Protein AF-A0AA94XUK2-F1 (afdb_monomer)

Structure (mmCIF, N/CA/C/O backbone):
data_AF-A0AA94XUK2-F1
#
_entry.id   AF-A0AA94XUK2-F1
#
loop_
_atom_site.group_PDB
_atom_site.id
_atom_site.type_symbol
_atom_site.label_atom_id
_atom_site.label_alt_id
_atom_site.label_comp_id
_atom_site.label_asym_id
_atom_site.label_entity_id
_atom_site.label_seq_id
_atom_site.pdbx_PDB_ins_code
_atom_site.Cartn_x
_atom_site.Cartn_y
_atom_site.Cartn_z
_atom_site.occupancy
_atom_site.B_iso_or_equiv
_atom_site.auth_seq_id
_atom_site.auth_comp_id
_atom_site.auth_asym_id
_atom_site.auth_atom_id
_atom_site.pdbx_PDB_model_num
ATOM 1 N N . MET A 1 1 ? 60.450 19.533 -9.354 1.00 39.03 1 MET A N 1
ATOM 2 C CA . MET A 1 1 ? 59.132 20.103 -9.004 1.00 39.03 1 MET A CA 1
ATOM 3 C C . MET A 1 1 ? 58.068 19.365 -9.804 1.00 39.03 1 MET A C 1
ATOM 5 O O . MET A 1 1 ? 57.753 19.772 -10.911 1.00 39.03 1 MET A O 1
ATOM 9 N N . SER A 1 2 ? 57.630 18.205 -9.300 1.00 39.41 2 SER A N 1
ATOM 10 C CA . SER A 1 2 ? 56.700 17.312 -10.003 1.00 39.41 2 SER A CA 1
ATOM 11 C C . SER A 1 2 ? 55.273 17.695 -9.631 1.00 39.41 2 SER A C 1
ATOM 13 O O . SER A 1 2 ? 54.905 17.632 -8.456 1.00 39.41 2 SER A O 1
ATOM 15 N N . ASN A 1 3 ? 54.516 18.169 -10.615 1.00 40.00 3 ASN A N 1
ATOM 16 C CA . ASN A 1 3 ? 53.154 18.635 -10.425 1.00 40.00 3 ASN A CA 1
ATOM 17 C C . ASN A 1 3 ? 52.255 17.404 -10.255 1.00 40.00 3 ASN A C 1
ATOM 19 O O . ASN A 1 3 ? 51.997 16.676 -11.214 1.00 40.00 3 ASN A O 1
ATOM 23 N N . LYS A 1 4 ? 51.846 17.126 -9.012 1.00 44.50 4 LYS A N 1
ATOM 24 C CA . LYS A 1 4 ? 50.813 16.133 -8.707 1.00 44.50 4 LYS A CA 1
ATOM 25 C C . LYS A 1 4 ? 49.513 16.651 -9.313 1.00 44.50 4 LYS A C 1
ATOM 27 O O . LYS A 1 4 ? 48.812 17.446 -8.701 1.00 44.50 4 LYS A O 1
ATOM 32 N N . ALA A 1 5 ? 49.223 16.217 -10.535 1.00 48.22 5 ALA A N 1
ATOM 33 C CA . ALA A 1 5 ? 47.895 16.317 -11.104 1.00 48.22 5 ALA A CA 1
ATOM 34 C C . ALA A 1 5 ? 46.961 15.494 -10.210 1.00 48.22 5 ALA A C 1
ATOM 36 O O . ALA A 1 5 ? 46.923 14.264 -10.278 1.00 48.22 5 ALA A O 1
ATOM 37 N N . GLN A 1 6 ? 46.268 16.188 -9.311 1.00 50.78 6 GLN A N 1
ATOM 38 C CA . GLN A 1 6 ? 45.108 15.677 -8.606 1.00 50.78 6 GLN A CA 1
ATOM 39 C C . GLN A 1 6 ? 44.098 15.249 -9.681 1.00 50.78 6 GLN A C 1
ATOM 41 O O . GLN A 1 6 ? 43.422 16.077 -10.285 1.00 50.78 6 GLN A O 1
ATOM 46 N N . LYS A 1 7 ? 44.035 13.947 -9.971 1.00 51.84 7 LYS A N 1
ATOM 47 C CA . LYS A 1 7 ? 42.964 13.354 -10.768 1.00 51.84 7 LYS A CA 1
ATOM 48 C C . LYS A 1 7 ? 41.719 13.361 -9.885 1.00 51.84 7 LYS A C 1
ATOM 50 O O . LYS A 1 7 ? 41.503 12.436 -9.108 1.00 51.84 7 LYS A O 1
ATOM 55 N N . GLN A 1 8 ? 40.975 14.461 -9.930 1.00 49.59 8 GLN A N 1
ATOM 56 C CA . GLN A 1 8 ? 39.629 14.542 -9.380 1.00 49.59 8 GLN A CA 1
ATOM 57 C C . GLN A 1 8 ? 38.791 13.489 -10.109 1.00 49.59 8 GLN A C 1
ATOM 59 O O . GLN A 1 8 ? 38.629 13.548 -11.326 1.00 49.59 8 GLN A O 1
ATOM 64 N N . LEU A 1 9 ? 38.367 12.465 -9.374 1.00 49.12 9 LEU A N 1
ATOM 65 C CA . LEU A 1 9 ? 37.433 11.468 -9.865 1.00 49.12 9 LEU A CA 1
ATOM 66 C C . LEU A 1 9 ? 36.060 12.141 -9.839 1.00 49.12 9 LEU A C 1
ATOM 68 O O . LEU A 1 9 ? 35.452 12.272 -8.777 1.00 49.12 9 LEU A O 1
ATOM 72 N N . ASP A 1 10 ? 35.633 12.655 -10.988 1.00 52.41 10 ASP A N 1
ATOM 73 C CA . ASP A 1 10 ? 34.252 13.070 -11.192 1.00 52.41 10 ASP A CA 1
ATOM 74 C C . ASP A 1 10 ? 33.367 11.846 -10.928 1.00 52.41 10 ASP A C 1
ATOM 76 O O . ASP A 1 10 ? 33.414 10.854 -11.651 1.00 52.41 10 ASP A O 1
ATOM 80 N N . THR A 1 11 ? 32.686 11.868 -9.786 1.00 56.00 11 THR A N 1
ATOM 81 C CA . THR A 1 11 ? 31.786 10.803 -9.328 1.00 56.00 11 THR A CA 1
ATOM 82 C C . THR A 1 11 ? 30.350 11.316 -9.431 1.00 56.00 11 THR A C 1
ATOM 84 O O . THR A 1 11 ? 29.523 11.073 -8.558 1.00 56.00 11 THR A O 1
ATOM 87 N N . SER A 1 12 ? 30.053 12.093 -10.474 1.00 63.47 12 SER A N 1
ATOM 88 C CA . SER A 1 12 ? 28.679 12.305 -10.906 1.00 63.47 12 SER A CA 1
ATOM 89 C C . SER A 1 12 ? 28.265 11.079 -11.717 1.00 63.47 12 SER A C 1
ATOM 91 O O . SER A 1 12 ? 28.576 10.929 -12.893 1.00 63.47 12 SER A O 1
ATOM 93 N N . ILE A 1 13 ? 27.645 10.118 -11.040 1.00 66.69 13 ILE A N 1
ATOM 94 C CA . ILE A 1 13 ? 26.971 9.023 -11.729 1.00 66.69 13 ILE A CA 1
ATOM 95 C C . ILE A 1 13 ? 25.690 9.617 -12.325 1.00 66.69 13 ILE A C 1
ATOM 97 O O . ILE A 1 13 ? 24.815 10.041 -11.568 1.00 66.69 13 ILE A O 1
ATOM 101 N N . ASP A 1 14 ? 25.592 9.686 -13.654 1.00 79.50 14 ASP A N 1
ATOM 102 C CA . ASP A 1 14 ? 24.346 10.072 -14.318 1.00 79.50 14 ASP A CA 1
ATOM 103 C C . ASP A 1 14 ? 23.319 8.946 -14.135 1.00 79.50 14 ASP A C 1
ATOM 105 O O . ASP A 1 14 ? 23.549 7.790 -14.495 1.00 79.50 14 ASP A O 1
ATOM 109 N N . PHE A 1 15 ? 22.178 9.281 -13.540 1.00 74.31 15 PHE A N 1
ATOM 110 C CA . PHE A 1 15 ? 21.099 8.332 -13.297 1.00 74.31 15 PHE A CA 1
ATOM 111 C C . PHE A 1 15 ? 20.539 7.764 -14.612 1.00 74.31 15 PHE A C 1
ATOM 113 O O . PHE A 1 15 ? 20.174 6.592 -14.664 1.00 74.31 15 PHE A O 1
ATOM 120 N N . ASN A 1 16 ? 20.539 8.551 -15.696 1.00 78.38 16 ASN A N 1
ATOM 121 C CA . ASN A 1 16 ? 20.083 8.092 -17.011 1.00 78.38 16 ASN A CA 1
ATOM 122 C C . ASN A 1 16 ? 21.018 7.034 -17.615 1.00 78.38 16 ASN A C 1
ATOM 124 O O . ASN A 1 16 ? 20.559 6.089 -18.261 1.00 78.38 16 ASN A O 1
ATOM 128 N N . ASP A 1 17 ? 22.323 7.153 -17.366 1.00 81.94 17 ASP A N 1
ATOM 129 C CA . ASP A 1 17 ? 23.304 6.160 -17.807 1.00 81.94 17 ASP A CA 1
ATOM 130 C C . ASP A 1 17 ? 23.131 4.837 -17.044 1.00 81.94 17 ASP A C 1
ATOM 132 O O . ASP A 1 17 ? 23.312 3.764 -17.617 1.00 81.94 17 ASP A O 1
ATOM 136 N N . LEU A 1 18 ? 22.711 4.889 -15.773 1.00 77.69 18 LEU A N 1
ATOM 137 C CA . LEU A 1 18 ? 22.371 3.697 -14.985 1.00 77.69 18 LEU A CA 1
ATOM 138 C C . LEU A 1 18 ? 21.115 3.002 -15.503 1.00 77.69 18 LEU A C 1
ATOM 140 O O . LEU A 1 18 ? 21.119 1.785 -15.665 1.00 77.69 18 LEU A O 1
ATOM 144 N N . LEU A 1 19 ? 20.066 3.766 -15.810 1.00 81.50 19 LEU A N 1
ATOM 145 C CA . LEU A 1 19 ? 18.820 3.229 -16.368 1.00 81.50 19 LEU A CA 1
ATOM 146 C C . LEU A 1 19 ? 18.986 2.652 -17.784 1.00 81.50 19 LEU A C 1
ATOM 148 O O . LEU A 1 19 ? 18.098 1.960 -18.272 1.00 81.50 19 LEU A O 1
ATOM 152 N N . SER A 1 20 ? 20.120 2.901 -18.445 1.00 86.38 20 SER A N 1
ATOM 153 C CA . SER A 1 20 ? 20.443 2.273 -19.730 1.00 86.38 20 SER A CA 1
ATOM 154 C C . SER A 1 20 ? 20.833 0.791 -19.595 1.00 86.38 20 SER A C 1
ATOM 156 O O . SER A 1 20 ? 20.824 0.072 -20.594 1.00 86.38 20 SER A O 1
ATOM 158 N N . ASP A 1 21 ? 21.170 0.312 -18.389 1.00 87.81 21 ASP A N 1
ATOM 159 C CA . ASP A 1 21 ? 21.326 -1.120 -18.103 1.00 87.81 21 ASP A CA 1
ATOM 160 C C . ASP A 1 21 ? 19.942 -1.745 -17.851 1.00 87.81 21 ASP A C 1
ATOM 162 O O . ASP A 1 21 ? 19.294 -1.386 -16.862 1.00 87.81 21 ASP A O 1
ATOM 166 N N . PRO A 1 22 ? 19.491 -2.714 -18.675 1.00 86.19 22 PRO A N 1
ATOM 167 C CA . PRO A 1 22 ? 18.175 -3.333 -18.520 1.00 86.19 22 PRO A CA 1
ATOM 168 C C . PRO A 1 22 ? 17.928 -3.913 -17.127 1.00 86.19 22 PRO A C 1
ATOM 170 O O . PRO A 1 22 ? 16.823 -3.824 -16.618 1.00 86.19 22 PRO A O 1
ATOM 173 N N . ARG A 1 23 ? 18.964 -4.438 -16.462 1.00 86.25 23 ARG A N 1
ATOM 174 C CA . ARG A 1 23 ? 18.825 -5.027 -15.119 1.00 86.25 23 ARG A CA 1
ATOM 175 C C . ARG A 1 23 ? 18.535 -3.970 -14.062 1.00 86.25 23 ARG A C 1
ATOM 177 O O . ARG A 1 23 ? 17.874 -4.253 -13.069 1.00 86.25 23 ARG A O 1
ATOM 184 N N . ILE A 1 24 ? 19.089 -2.772 -14.247 1.00 87.50 24 ILE A N 1
ATOM 185 C CA . ILE A 1 24 ? 18.841 -1.636 -13.359 1.00 87.50 24 ILE A CA 1
ATOM 186 C C . ILE A 1 24 ? 17.451 -1.076 -13.650 1.00 87.50 24 ILE A C 1
ATOM 188 O O . ILE A 1 24 ? 16.713 -0.817 -12.708 1.00 87.50 24 ILE A O 1
ATOM 192 N N . ALA A 1 25 ? 17.079 -0.948 -14.925 1.00 84.25 25 ALA A N 1
ATOM 193 C CA . ALA A 1 25 ? 15.746 -0.507 -15.322 1.00 84.25 25 ALA A CA 1
ATOM 194 C C . ALA A 1 25 ? 14.641 -1.428 -14.774 1.00 84.25 25 ALA A C 1
ATOM 196 O O . ALA A 1 25 ? 13.724 -0.935 -14.128 1.00 84.25 25 ALA A O 1
ATOM 197 N N . GLU A 1 26 ? 14.773 -2.747 -14.944 1.00 86.38 26 GLU A N 1
ATOM 198 C CA . GLU A 1 26 ? 13.835 -3.749 -14.412 1.00 86.38 26 GLU A CA 1
ATOM 199 C C . GLU A 1 26 ? 13.728 -3.667 -12.881 1.00 86.38 26 GLU A C 1
ATOM 201 O O . GLU A 1 26 ? 12.633 -3.632 -12.330 1.00 86.38 26 GLU A O 1
ATOM 206 N N . ALA A 1 27 ? 14.857 -3.556 -12.173 1.00 88.50 27 ALA A N 1
ATOM 207 C CA . ALA A 1 27 ? 14.847 -3.436 -10.715 1.00 88.50 27 ALA A CA 1
ATOM 208 C C . ALA A 1 27 ? 14.199 -2.129 -10.222 1.00 88.50 27 ALA A C 1
ATOM 210 O O . ALA A 1 27 ? 13.589 -2.110 -9.150 1.00 88.50 27 ALA A O 1
ATOM 211 N N . VAL A 1 28 ? 14.350 -1.035 -10.976 1.00 88.31 28 VAL A N 1
ATOM 212 C CA . VAL A 1 28 ? 13.687 0.244 -10.690 1.00 88.31 28 VAL A CA 1
ATOM 213 C C . VAL A 1 28 ? 12.189 0.131 -10.947 1.00 88.31 28 VAL A C 1
ATOM 215 O O . VAL A 1 28 ? 11.417 0.521 -10.079 1.00 88.31 28 VAL A O 1
ATOM 218 N N . GLU A 1 29 ? 11.772 -0.465 -12.064 1.00 87.94 29 GLU A N 1
ATOM 219 C CA . GLU A 1 29 ? 10.358 -0.709 -12.372 1.00 87.94 29 GLU A CA 1
ATOM 220 C C . GLU A 1 29 ? 9.685 -1.579 -11.296 1.00 87.94 29 GLU A C 1
ATOM 222 O O . GLU A 1 29 ? 8.633 -1.215 -10.768 1.00 87.94 29 GLU A O 1
ATOM 227 N N . ASP A 1 30 ? 10.334 -2.671 -10.879 1.00 89.25 30 ASP A N 1
ATOM 228 C CA . ASP A 1 30 ? 9.874 -3.516 -9.773 1.00 89.25 30 ASP A CA 1
ATOM 229 C C . ASP A 1 30 ? 9.758 -2.731 -8.458 1.00 89.25 30 ASP A C 1
ATOM 231 O O . ASP A 1 30 ? 8.881 -3.000 -7.627 1.00 89.25 30 ASP A O 1
ATOM 235 N N . ALA A 1 31 ? 10.669 -1.781 -8.222 1.00 89.50 31 ALA A N 1
ATOM 236 C CA . ALA A 1 31 ? 10.638 -0.942 -7.035 1.00 89.50 31 ALA A CA 1
ATOM 237 C C . ALA A 1 31 ? 9.493 0.069 -7.059 1.00 89.50 31 ALA A C 1
ATOM 239 O O . ALA A 1 31 ? 8.745 0.146 -6.084 1.00 89.50 31 ALA A O 1
ATOM 240 N N . GLU A 1 32 ? 9.314 0.764 -8.178 1.00 88.81 32 GLU A N 1
ATOM 241 C CA . GLU A 1 32 ? 8.225 1.715 -8.392 1.00 88.81 32 GLU A CA 1
ATOM 242 C C . GLU A 1 32 ? 6.859 1.030 -8.273 1.00 88.81 32 GLU A C 1
ATOM 244 O O . GLU A 1 32 ? 5.989 1.518 -7.554 1.00 88.81 32 GLU A O 1
ATOM 249 N N . LEU A 1 33 ? 6.683 -0.153 -8.875 1.00 88.88 33 LEU A N 1
ATOM 250 C CA . LEU A 1 33 ? 5.434 -0.915 -8.776 1.00 88.88 33 LEU A CA 1
ATOM 251 C C . LEU A 1 33 ? 5.082 -1.263 -7.321 1.00 88.88 33 LEU A C 1
ATOM 253 O O . LEU A 1 33 ? 3.913 -1.228 -6.920 1.00 88.88 33 LEU A O 1
ATOM 257 N N . ARG A 1 34 ? 6.087 -1.617 -6.514 1.00 90.25 34 ARG A N 1
ATOM 258 C CA . ARG A 1 34 ? 5.897 -1.936 -5.094 1.00 90.25 34 ARG A CA 1
ATOM 259 C C . ARG A 1 34 ? 5.534 -0.697 -4.284 1.00 90.25 34 ARG A C 1
ATOM 261 O O . ARG A 1 34 ? 4.633 -0.781 -3.448 1.00 90.25 34 ARG A O 1
ATOM 268 N N . GLU A 1 35 ? 6.213 0.423 -4.523 1.00 89.94 35 GLU A N 1
ATOM 269 C CA . GLU A 1 35 ? 5.920 1.701 -3.867 1.00 89.94 35 GLU A CA 1
ATOM 270 C C . GLU A 1 35 ? 4.497 2.168 -4.198 1.00 89.94 35 GLU A C 1
ATOM 272 O O . GLU A 1 35 ? 3.717 2.427 -3.280 1.00 89.94 35 GLU A O 1
ATOM 277 N N . ASP A 1 36 ? 4.102 2.122 -5.473 1.00 89.88 36 ASP A N 1
ATOM 278 C CA . ASP A 1 36 ? 2.747 2.452 -5.932 1.00 89.88 36 ASP A CA 1
ATOM 279 C C . ASP A 1 36 ? 1.674 1.586 -5.245 1.00 89.8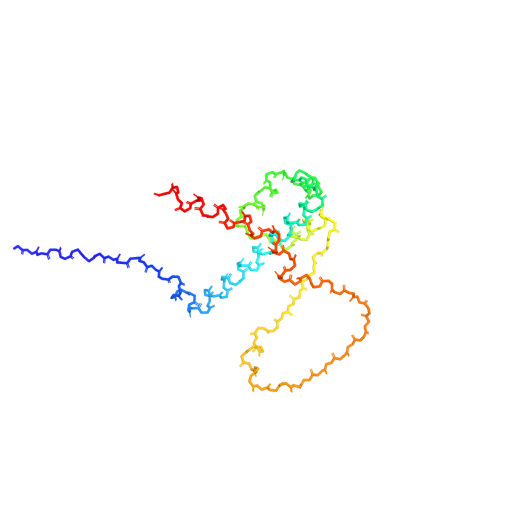8 36 ASP A C 1
ATOM 281 O O . ASP A 1 36 ? 0.596 2.067 -4.862 1.00 89.88 36 ASP A O 1
ATOM 285 N N . LEU A 1 37 ? 1.952 0.293 -5.053 1.00 92.62 37 LEU A N 1
ATOM 286 C CA . LEU A 1 37 ? 1.044 -0.615 -4.355 1.00 92.62 37 LEU A CA 1
ATOM 287 C C . LEU A 1 37 ? 0.912 -0.262 -2.865 1.00 92.62 37 LEU A C 1
ATOM 289 O O . LEU A 1 37 ? -0.205 -0.254 -2.335 1.00 92.62 37 LEU A O 1
ATOM 293 N N . ILE A 1 38 ? 2.019 0.037 -2.182 1.00 93.69 38 ILE A N 1
ATOM 294 C CA . ILE A 1 38 ? 2.007 0.455 -0.772 1.00 93.69 38 ILE A CA 1
ATOM 295 C C . ILE A 1 38 ? 1.246 1.778 -0.623 1.00 93.69 38 ILE A C 1
ATOM 297 O O . ILE A 1 38 ? 0.334 1.869 0.205 1.00 93.69 38 ILE A O 1
ATOM 301 N N . ASP A 1 39 ? 1.527 2.762 -1.474 1.00 93.56 39 ASP A N 1
ATOM 302 C CA . ASP A 1 39 ? 0.842 4.056 -1.480 1.00 93.56 39 ASP A CA 1
ATOM 303 C C . ASP A 1 39 ? -0.663 3.907 -1.703 1.00 93.56 39 ASP A C 1
ATOM 305 O O . ASP A 1 39 ? -1.476 4.539 -1.014 1.00 93.56 39 ASP A O 1
ATOM 309 N N . THR A 1 40 ? -1.059 3.003 -2.600 1.00 94.94 40 THR A N 1
ATOM 310 C CA . THR A 1 40 ? -2.466 2.664 -2.825 1.00 94.94 40 THR A CA 1
ATOM 311 C C . THR A 1 40 ? -3.114 2.111 -1.554 1.00 94.94 40 THR A C 1
ATOM 313 O O . THR A 1 40 ? -4.202 2.550 -1.172 1.00 94.94 40 THR A O 1
ATOM 316 N N . LEU A 1 41 ? -2.457 1.188 -0.844 1.00 96.19 41 LEU A N 1
ATOM 317 C CA . LEU A 1 41 ? -2.971 0.639 0.416 1.00 96.19 41 LEU A CA 1
ATOM 318 C C . LEU A 1 41 ? -3.116 1.724 1.497 1.00 96.19 41 LEU A C 1
ATOM 320 O O . LEU A 1 41 ? -4.156 1.801 2.161 1.00 96.19 41 LEU A O 1
ATOM 324 N N . ILE A 1 42 ? -2.129 2.614 1.626 1.00 96.31 42 ILE A N 1
ATOM 325 C CA . ILE A 1 42 ? -2.169 3.755 2.552 1.00 96.31 42 ILE A CA 1
ATOM 326 C C . ILE A 1 42 ? -3.331 4.693 2.204 1.00 96.31 42 ILE A C 1
ATOM 328 O O . ILE A 1 42 ? -4.046 5.174 3.092 1.00 96.31 42 ILE A O 1
ATOM 332 N N . ALA A 1 43 ? -3.550 4.959 0.916 1.00 94.62 43 ALA A N 1
ATOM 333 C CA . ALA A 1 43 ? -4.659 5.779 0.447 1.00 94.62 43 ALA A CA 1
ATOM 334 C C . ALA A 1 43 ? -6.017 5.140 0.784 1.00 94.62 43 ALA A C 1
ATOM 336 O O . ALA A 1 43 ? -6.909 5.832 1.285 1.00 94.62 43 ALA A O 1
ATOM 337 N N . LEU A 1 44 ? -6.167 3.823 0.601 1.00 96.12 44 LEU A N 1
ATOM 338 C CA . LEU A 1 44 ? -7.376 3.085 0.982 1.00 96.12 44 LEU A CA 1
ATOM 339 C C . LEU A 1 44 ? -7.642 3.163 2.490 1.00 96.12 44 LEU A C 1
ATOM 341 O O . LEU A 1 44 ? -8.775 3.449 2.889 1.00 96.12 44 LEU A O 1
ATOM 345 N N . ARG A 1 45 ? -6.611 3.010 3.336 1.00 97.81 45 ARG A N 1
ATOM 346 C CA . ARG A 1 45 ? -6.732 3.213 4.792 1.00 97.81 45 ARG A CA 1
ATOM 347 C C . ARG A 1 45 ? -7.257 4.612 5.113 1.00 97.81 45 ARG A C 1
ATOM 349 O O . ARG A 1 45 ? -8.213 4.761 5.879 1.00 97.81 45 ARG A O 1
ATOM 356 N N . LYS A 1 46 ? -6.637 5.644 4.530 1.00 95.69 46 LYS A N 1
ATOM 357 C CA . LYS A 1 46 ? -7.027 7.048 4.743 1.00 95.69 46 LYS A CA 1
ATOM 358 C C . LYS A 1 46 ? -8.471 7.298 4.296 1.00 95.69 46 LYS A C 1
ATOM 360 O O . LYS A 1 46 ? -9.225 7.937 5.028 1.00 95.69 46 LYS A O 1
ATOM 365 N N . LYS A 1 47 ? -8.888 6.739 3.155 1.00 93.69 47 LYS A N 1
ATOM 366 C CA . LYS A 1 47 ? -10.263 6.829 2.632 1.00 93.69 47 LYS A CA 1
ATOM 367 C C . LYS A 1 47 ? -11.283 6.149 3.548 1.00 93.69 47 LYS A C 1
ATOM 369 O O . LYS A 1 47 ? -12.368 6.688 3.757 1.00 93.69 47 LYS A O 1
ATOM 374 N N . ALA A 1 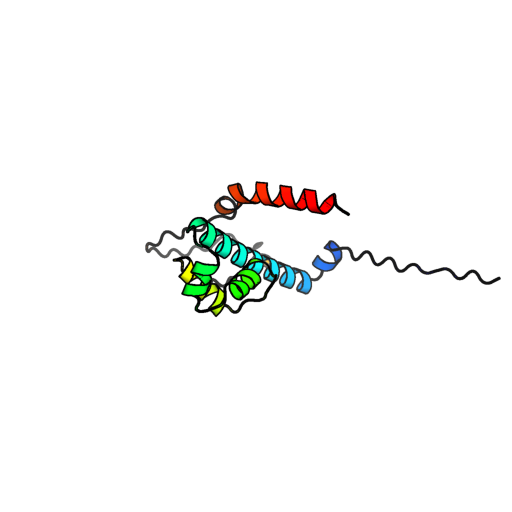48 ? -10.914 5.019 4.147 1.00 93.50 48 ALA A N 1
ATOM 375 C CA . ALA A 1 48 ? -11.706 4.335 5.168 1.00 93.50 48 ALA A CA 1
ATOM 376 C C . ALA A 1 48 ? -11.714 5.063 6.530 1.00 93.50 48 ALA A C 1
ATOM 378 O O . ALA A 1 48 ? -12.417 4.639 7.443 1.00 93.50 48 ALA A O 1
ATOM 379 N N . LYS A 1 49 ? -10.962 6.168 6.673 1.00 97.12 49 LYS A N 1
ATOM 380 C CA . LYS A 1 49 ? -10.794 6.950 7.913 1.00 97.12 49 LY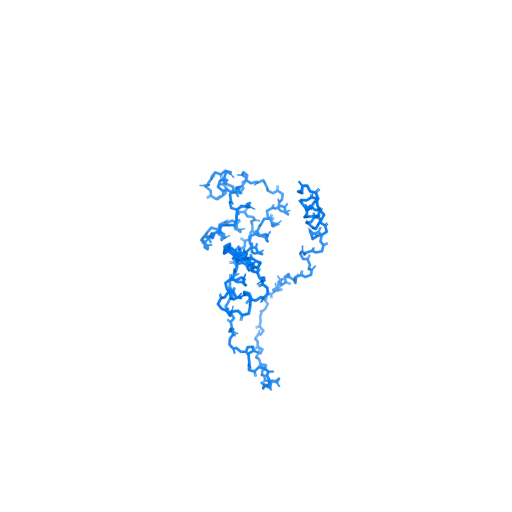S A CA 1
ATOM 381 C C . LYS A 1 49 ? -10.245 6.128 9.085 1.00 97.12 49 LYS A C 1
ATOM 383 O O . LYS A 1 49 ? -10.483 6.470 10.241 1.00 97.12 49 LYS A O 1
ATOM 388 N N . LEU A 1 50 ? -9.483 5.079 8.779 1.00 97.25 50 LEU A N 1
ATOM 389 C CA . LEU A 1 50 ? -8.834 4.223 9.767 1.00 97.25 50 LEU A CA 1
ATOM 390 C C . LEU A 1 50 ? -7.499 4.832 10.197 1.00 97.25 50 LEU A C 1
ATOM 392 O O . LEU A 1 50 ? -6.724 5.335 9.375 1.00 97.25 50 LEU A O 1
ATOM 396 N N . ARG A 1 51 ? -7.205 4.776 11.491 1.00 98.31 51 ARG A N 1
ATOM 397 C CA . ARG A 1 51 ? -5.894 5.105 12.058 1.00 98.31 51 ARG A CA 1
ATOM 398 C C . ARG A 1 51 ? -4.932 3.938 11.834 1.00 98.31 51 ARG A C 1
ATOM 400 O O . ARG A 1 51 ? -5.347 2.802 11.634 1.00 98.31 51 ARG A O 1
ATOM 407 N N . GLN A 1 52 ? -3.631 4.205 11.924 1.00 98.31 52 GLN A N 1
ATOM 408 C CA . GLN A 1 52 ? -2.618 3.140 11.896 1.00 98.31 52 GLN A CA 1
ATOM 409 C C . GLN A 1 52 ? -2.814 2.129 13.039 1.00 98.31 52 GLN A C 1
ATOM 411 O O . GLN A 1 52 ? -2.566 0.946 12.851 1.00 98.31 52 GLN A O 1
ATOM 416 N N . THR A 1 53 ? -3.309 2.576 14.201 1.00 98.38 53 THR A N 1
ATOM 417 C CA . THR A 1 53 ? -3.675 1.701 15.329 1.00 98.38 53 THR A CA 1
ATOM 418 C C . THR A 1 53 ? -4.796 0.730 14.982 1.00 98.38 53 THR A C 1
ATOM 420 O O . THR A 1 53 ? -4.749 -0.413 15.415 1.00 98.38 53 THR A O 1
ATOM 423 N N . ASP A 1 54 ? -5.765 1.162 14.175 1.00 98.44 54 ASP A N 1
ATOM 424 C CA . ASP A 1 54 ? -6.920 0.339 13.805 1.00 98.44 54 ASP A CA 1
ATOM 425 C C . ASP A 1 54 ? -6.481 -0.768 12.833 1.00 98.44 54 ASP A C 1
ATOM 427 O O . ASP A 1 54 ? -6.895 -1.920 12.944 1.00 98.44 54 ASP A O 1
ATOM 431 N N . ILE A 1 55 ? -5.567 -0.435 11.913 1.00 98.50 55 ILE A N 1
ATOM 432 C CA . ILE A 1 55 ? -4.911 -1.427 11.054 1.00 98.50 55 ILE A CA 1
ATOM 433 C C . ILE A 1 55 ? -4.058 -2.389 11.880 1.00 98.50 55 ILE A C 1
ATOM 4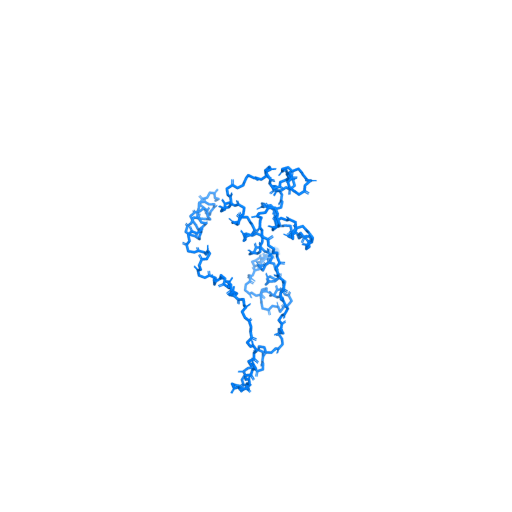35 O O . ILE A 1 55 ? -4.123 -3.593 11.653 1.00 98.50 55 ILE A O 1
ATOM 439 N N . ALA A 1 56 ? -3.287 -1.878 12.842 1.00 98.25 56 ALA A N 1
ATOM 440 C CA . ALA A 1 56 ? -2.432 -2.694 13.699 1.00 98.25 56 ALA A CA 1
ATOM 441 C C . ALA A 1 56 ? -3.244 -3.715 14.509 1.00 98.25 56 ALA A C 1
ATOM 443 O O . ALA A 1 56 ? -2.878 -4.887 14.556 1.00 98.25 56 ALA A O 1
ATOM 444 N N . GLU A 1 57 ? -4.379 -3.292 15.072 1.00 98.19 57 GLU A N 1
ATOM 445 C CA . GLU A 1 57 ? -5.317 -4.175 15.770 1.00 98.19 57 GLU A CA 1
ATOM 446 C C . GLU A 1 57 ? -5.846 -5.271 14.836 1.00 98.19 57 GLU A C 1
ATOM 448 O O . GLU A 1 57 ? -5.811 -6.449 15.182 1.00 98.19 57 GLU A O 1
ATOM 453 N N . HIS A 1 58 ? -6.249 -4.913 13.615 1.00 97.50 58 HIS A N 1
ATOM 454 C CA . HIS A 1 58 ? -6.762 -5.879 12.642 1.00 97.50 58 HIS A CA 1
ATOM 455 C C . HIS A 1 58 ? -5.692 -6.844 12.104 1.00 97.50 58 HIS A C 1
ATOM 457 O O . HIS A 1 58 ? -5.999 -7.964 11.699 1.00 97.50 58 HIS A O 1
ATOM 463 N N . MET A 1 59 ? -4.436 -6.399 12.055 1.00 97.06 59 MET A N 1
ATOM 464 C CA . MET A 1 59 ? -3.291 -7.186 11.596 1.00 97.06 59 MET A CA 1
ATOM 465 C C . MET A 1 59 ? -2.578 -7.942 12.725 1.00 97.06 59 MET A C 1
ATOM 467 O O . MET A 1 59 ? -1.617 -8.658 12.435 1.00 97.06 59 MET A O 1
ATOM 471 N N . GLU A 1 60 ? -3.038 -7.791 13.971 1.00 97.44 60 GLU A N 1
ATOM 472 C CA . GLU A 1 60 ? -2.432 -8.363 15.179 1.00 97.44 60 GLU A CA 1
ATOM 473 C C . GLU A 1 60 ? -0.943 -7.988 15.329 1.00 97.44 60 GLU A C 1
ATOM 475 O O . GLU A 1 60 ? -0.091 -8.814 15.661 1.00 97.44 60 GLU A O 1
ATOM 480 N N . CYS A 1 61 ? -0.609 -6.723 15.061 1.00 96.69 61 CYS A N 1
ATOM 481 C CA . CYS A 1 61 ? 0.744 -6.181 15.194 1.00 96.69 61 CYS A CA 1
ATOM 482 C C . CYS A 1 61 ? 0.757 -4.854 15.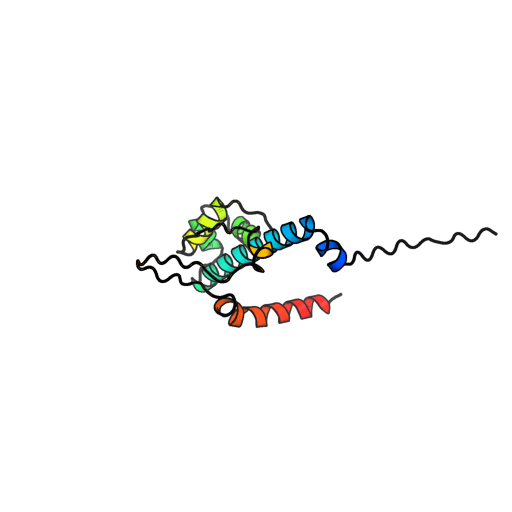971 1.00 96.69 61 CYS A C 1
ATOM 484 O O . CYS A 1 61 ? -0.261 -4.408 16.501 1.00 96.69 61 CYS A O 1
ATOM 486 N N . THR A 1 62 ? 1.927 -4.223 16.099 1.00 97.88 62 THR A N 1
ATOM 487 C CA . THR A 1 62 ? 2.044 -2.924 16.775 1.00 97.88 62 THR A CA 1
ATOM 488 C C . THR A 1 62 ? 1.798 -1.770 15.804 1.00 97.88 62 THR A C 1
ATOM 490 O O . THR A 1 62 ? 2.011 -1.882 14.596 1.00 97.88 62 THR A O 1
ATOM 493 N N . GLN A 1 63 ? 1.412 -0.608 16.340 1.00 97.62 63 GLN A N 1
ATOM 494 C CA . GLN A 1 63 ? 1.316 0.610 15.530 1.00 97.62 63 GLN A CA 1
ATOM 495 C C . GLN A 1 63 ? 2.671 1.008 14.927 1.00 97.62 63 GLN A C 1
ATOM 497 O O . GLN A 1 63 ? 2.679 1.521 13.813 1.00 97.62 63 GLN A O 1
ATOM 502 N N . SER A 1 64 ? 3.795 0.732 15.603 1.00 96.25 64 SER A N 1
ATOM 503 C CA . SER A 1 64 ? 5.125 0.963 15.028 1.00 96.25 64 SER A CA 1
ATOM 504 C C . SER A 1 64 ? 5.351 0.097 13.790 1.00 96.25 64 SER A C 1
ATOM 506 O O . SER A 1 64 ? 5.725 0.636 12.766 1.00 96.25 64 SER A O 1
ATOM 508 N N . THR A 1 65 ? 4.984 -1.192 13.812 1.00 95.31 65 THR A N 1
ATOM 509 C CA . THR A 1 65 ? 5.080 -2.064 12.628 1.00 95.31 65 THR A CA 1
ATOM 510 C C . THR A 1 65 ? 4.261 -1.540 11.446 1.00 95.31 65 THR A C 1
ATOM 512 O O . THR A 1 65 ? 4.706 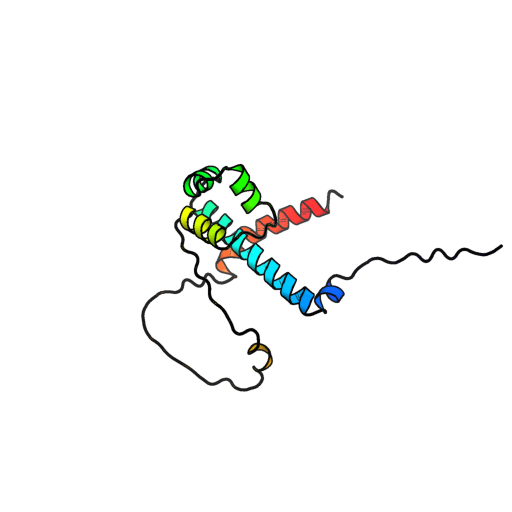-1.627 10.306 1.00 95.31 65 THR A O 1
ATOM 515 N N . VAL A 1 66 ? 3.071 -0.981 11.695 1.00 97.00 66 VAL A N 1
ATOM 516 C CA . VAL A 1 66 ? 2.281 -0.329 10.636 1.00 97.00 66 VAL A CA 1
ATOM 517 C C . VAL A 1 66 ? 2.941 0.972 10.181 1.00 97.00 66 VAL A C 1
ATOM 519 O O . VAL A 1 66 ? 2.962 1.257 8.993 1.00 97.00 66 VAL A O 1
ATOM 522 N N . SER A 1 67 ? 3.496 1.761 11.099 1.00 95.88 67 SER A N 1
ATOM 523 C CA . SER A 1 67 ? 4.219 2.988 10.762 1.00 95.88 67 SER A CA 1
ATOM 524 C C . SER A 1 67 ? 5.441 2.711 9.889 1.00 95.88 67 SER A C 1
ATOM 526 O O . SER A 1 67 ? 5.638 3.427 8.913 1.00 95.88 67 SER A O 1
ATOM 528 N N . ASP A 1 68 ? 6.223 1.683 10.210 1.00 93.75 68 ASP A N 1
ATOM 529 C CA . ASP A 1 68 ? 7.400 1.276 9.441 1.00 93.75 68 ASP A CA 1
ATOM 530 C C . ASP A 1 68 ? 6.962 0.820 8.043 1.00 93.75 68 ASP A C 1
ATOM 532 O O . ASP A 1 68 ? 7.470 1.311 7.042 1.00 93.75 68 ASP A O 1
ATOM 536 N N . PHE A 1 69 ? 5.909 -0.003 7.960 1.00 94.75 69 PHE A N 1
ATOM 537 C CA . PHE A 1 69 ? 5.302 -0.397 6.685 1.00 94.75 69 PHE A CA 1
ATOM 538 C C . PHE A 1 69 ? 4.846 0.801 5.828 1.00 94.75 69 PHE A C 1
ATOM 540 O O . PHE A 1 69 ? 4.957 0.746 4.609 1.00 94.75 69 PHE A O 1
ATOM 547 N N . GLU A 1 70 ? 4.303 1.863 6.437 1.00 95.38 70 GLU A N 1
ATOM 548 C CA . GLU A 1 70 ? 3.765 3.017 5.700 1.00 95.38 70 GLU A CA 1
ATOM 549 C C . GLU A 1 70 ? 4.799 4.093 5.341 1.00 95.38 70 GLU A C 1
ATOM 551 O O . GLU A 1 70 ? 4.510 4.934 4.492 1.00 95.38 70 GLU A O 1
ATOM 556 N N . ASN A 1 71 ? 5.949 4.140 6.019 1.00 89.00 71 ASN A N 1
ATOM 557 C CA . ASN A 1 71 ? 6.917 5.234 5.866 1.00 89.00 71 ASN A CA 1
ATOM 558 C C . ASN A 1 71 ? 8.290 4.780 5.369 1.00 89.00 71 ASN A C 1
ATOM 560 O O . ASN A 1 71 ? 9.051 5.611 4.874 1.00 89.00 71 ASN A O 1
ATOM 564 N N . GLU A 1 72 ? 8.637 3.506 5.529 1.00 79.94 72 GLU A N 1
ATOM 565 C CA . GLU A 1 72 ? 9.927 2.975 5.109 1.00 79.94 72 GLU A CA 1
ATOM 566 C C . GLU A 1 72 ? 9.783 2.228 3.780 1.00 79.94 72 GLU A C 1
ATOM 568 O O . GLU A 1 72 ? 8.836 1.463 3.580 1.00 79.94 72 GLU A O 1
ATOM 573 N N . SER A 1 73 ? 10.757 2.417 2.881 1.00 72.19 73 SER A N 1
ATOM 574 C CA . SER A 1 73 ? 10.895 1.585 1.680 1.00 72.19 73 SER A CA 1
ATOM 575 C C . SER A 1 73 ? 11.325 0.187 2.130 1.00 72.19 73 SER A C 1
ATOM 577 O O . SER A 1 73 ? 12.507 -0.122 2.294 1.00 72.19 73 SER A O 1
ATOM 579 N N . THR A 1 74 ? 10.327 -0.625 2.466 1.00 77.56 74 THR A N 1
ATOM 580 C CA . THR A 1 74 ? 10.473 -2.023 2.868 1.00 77.56 74 THR A CA 1
ATOM 581 C C . THR A 1 74 ? 10.086 -2.927 1.705 1.00 77.56 74 THR A C 1
ATOM 583 O O . THR A 1 74 ? 9.370 -2.521 0.790 1.00 77.56 74 THR A O 1
ATOM 586 N N . ASP A 1 75 ? 10.543 -4.178 1.746 1.00 89.06 75 ASP A N 1
ATOM 587 C CA . ASP A 1 75 ? 10.074 -5.230 0.842 1.00 89.06 75 ASP A CA 1
ATOM 588 C C . ASP A 1 75 ? 9.085 -6.140 1.594 1.00 89.06 75 ASP A C 1
ATOM 590 O O . ASP A 1 75 ? 9.475 -7.166 2.167 1.00 89.06 75 ASP A O 1
ATOM 594 N N . PRO A 1 76 ? 7.806 -5.735 1.731 1.00 90.88 76 PRO A N 1
ATOM 595 C CA . PRO A 1 76 ? 6.837 -6.509 2.483 1.00 90.88 76 PRO A CA 1
ATOM 596 C C . PRO A 1 76 ? 6.499 -7.810 1.760 1.00 90.88 76 PRO A C 1
ATOM 598 O O . PRO A 1 76 ? 6.174 -7.837 0.575 1.00 90.88 76 PRO A O 1
ATOM 601 N N . TYR A 1 77 ? 6.427 -8.900 2.525 1.00 94.06 77 TYR A N 1
ATOM 602 C CA . TYR A 1 77 ? 5.865 -10.148 2.020 1.00 94.06 77 TYR A CA 1
ATOM 603 C C . TYR A 1 77 ? 4.448 -9.941 1.473 1.00 94.06 77 TYR A C 1
ATOM 605 O O . TYR A 1 77 ? 3.633 -9.217 2.055 1.00 94.06 77 TYR A O 1
ATOM 613 N N . LEU A 1 78 ? 4.095 -10.699 0.432 1.00 94.12 78 LEU A N 1
ATOM 614 C CA . LEU A 1 78 ? 2.750 -10.679 -0.144 1.00 94.12 78 LEU A CA 1
ATOM 615 C C . LEU A 1 78 ? 1.642 -10.907 0.903 1.00 94.12 78 LEU A C 1
ATOM 617 O O . LEU A 1 78 ? 0.584 -10.278 0.861 1.00 94.12 78 LEU A O 1
ATOM 621 N N . SER A 1 79 ? 1.882 -11.775 1.887 1.00 95.12 79 SER A N 1
ATOM 622 C CA . SER A 1 79 ? 0.933 -12.029 2.979 1.00 95.12 79 SER A CA 1
ATOM 623 C C . SER A 1 79 ? 0.661 -10.786 3.839 1.00 95.12 79 SER A C 1
ATOM 625 O O . SER A 1 79 ? -0.442 -10.634 4.370 1.00 95.12 79 SER A O 1
ATOM 627 N N . THR A 1 80 ? 1.631 -9.882 3.971 1.00 95.56 80 THR A N 1
ATOM 628 C CA . THR A 1 80 ? 1.482 -8.599 4.667 1.00 95.56 80 THR A CA 1
ATOM 629 C C . THR A 1 80 ? 0.613 -7.648 3.857 1.00 95.56 80 THR A C 1
ATOM 631 O O . THR A 1 80 ? -0.375 -7.154 4.396 1.00 95.56 80 THR A O 1
ATOM 634 N N . LEU A 1 81 ? 0.881 -7.498 2.555 1.00 95.94 81 LEU A N 1
ATOM 635 C CA . LEU A 1 81 ? 0.065 -6.678 1.648 1.00 95.94 81 LEU A CA 1
ATOM 636 C C . LEU A 1 81 ? -1.403 -7.131 1.644 1.00 95.94 81 LEU A C 1
ATOM 638 O O . LEU A 1 81 ? -2.323 -6.328 1.788 1.00 95.94 81 LEU A O 1
ATOM 642 N N . GLN A 1 82 ? -1.640 -8.443 1.569 1.00 96.75 82 GLN A N 1
ATOM 643 C CA . GLN A 1 82 ? -2.989 -9.007 1.607 1.00 96.75 82 GLN A CA 1
ATOM 644 C C . GLN A 1 82 ? -3.702 -8.778 2.950 1.00 96.75 82 GLN A C 1
ATOM 646 O O . GLN A 1 82 ? -4.912 -8.549 2.967 1.00 96.75 82 GLN A O 1
ATOM 651 N N . ARG A 1 83 ? -2.991 -8.884 4.083 1.00 97.44 83 ARG A N 1
ATOM 652 C CA . ARG A 1 83 ? -3.562 -8.607 5.415 1.00 97.44 83 ARG A CA 1
ATOM 653 C C . ARG A 1 83 ? -3.903 -7.131 5.577 1.00 97.44 83 ARG A C 1
ATOM 655 O O . ARG A 1 83 ? -5.003 -6.834 6.028 1.00 97.44 83 ARG A O 1
ATOM 662 N N . TYR A 1 84 ? -3.019 -6.239 5.138 1.00 97.94 84 TYR A N 1
ATOM 663 C CA . TYR A 1 84 ? -3.272 -4.803 5.151 1.00 97.94 84 TYR A CA 1
ATOM 664 C C . TYR A 1 84 ? -4.496 -4.455 4.291 1.00 97.94 84 TYR A C 1
ATOM 666 O O . TYR A 1 84 ? -5.417 -3.791 4.761 1.00 97.94 84 TYR A O 1
ATOM 674 N N . ALA A 1 85 ? -4.578 -4.980 3.061 1.00 97.38 85 ALA A N 1
ATOM 675 C CA . ALA A 1 85 ? -5.746 -4.792 2.198 1.00 97.38 85 ALA A CA 1
ATOM 676 C C . ALA A 1 85 ? -7.047 -5.216 2.904 1.00 97.38 85 ALA A C 1
ATOM 678 O O . ALA A 1 85 ? -8.000 -4.435 2.956 1.00 97.38 85 ALA A O 1
ATOM 679 N N . ARG A 1 86 ? -7.064 -6.400 3.533 1.00 98.00 86 ARG A N 1
ATOM 680 C CA . ARG A 1 86 ? -8.217 -6.887 4.312 1.00 98.00 86 ARG A CA 1
ATOM 681 C C . ARG A 1 86 ? -8.565 -5.979 5.490 1.00 98.00 86 ARG A C 1
ATOM 683 O O . ARG A 1 86 ? -9.744 -5.706 5.687 1.00 98.00 86 ARG A O 1
ATOM 690 N N . ALA A 1 87 ? -7.566 -5.454 6.200 1.00 97.88 87 ALA A N 1
ATOM 691 C CA . ALA A 1 87 ? -7.766 -4.502 7.294 1.00 97.88 87 ALA A CA 1
ATOM 692 C C . ALA A 1 87 ? -8.435 -3.195 6.844 1.00 97.88 87 ALA A C 1
ATOM 694 O O . ALA A 1 87 ? -9.166 -2.575 7.609 1.00 97.88 87 ALA A O 1
ATOM 695 N N . THR A 1 88 ? -8.255 -2.810 5.580 1.00 96.50 88 THR A N 1
ATOM 696 C CA . THR A 1 88 ? -8.969 -1.672 4.977 1.00 96.50 88 THR A CA 1
ATOM 697 C C . THR A 1 88 ? -10.330 -2.038 4.367 1.00 96.50 88 THR A C 1
ATOM 699 O O . THR A 1 88 ? -10.990 -1.164 3.810 1.00 96.50 88 THR A O 1
ATOM 702 N N . GLY A 1 89 ? -10.756 -3.306 4.431 1.00 95.81 89 GLY A N 1
ATOM 703 C CA . GLY A 1 89 ? -11.995 -3.796 3.814 1.00 95.81 89 GLY A CA 1
ATOM 704 C C . GLY A 1 89 ? -11.876 -4.185 2.334 1.00 95.81 89 GLY A C 1
ATOM 705 O O . GLY A 1 89 ? -12.894 -4.318 1.658 1.00 95.81 89 GLY A O 1
ATOM 706 N N . HIS A 1 90 ? -10.659 -4.380 1.822 1.00 97.00 90 HIS A N 1
ATOM 707 C CA . HIS A 1 90 ? -10.386 -4.696 0.417 1.00 97.00 90 HIS A CA 1
ATOM 708 C C . HIS A 1 90 ? -9.745 -6.081 0.254 1.00 97.00 90 HIS A C 1
ATOM 710 O O . HIS A 1 90 ? -9.299 -6.721 1.209 1.00 97.00 90 HIS A O 1
ATOM 716 N N . LYS A 1 91 ? -9.670 -6.555 -0.991 1.00 94.06 91 LYS A N 1
ATOM 717 C CA . LYS A 1 91 ? -8.963 -7.783 -1.362 1.00 94.06 91 LYS A CA 1
ATOM 718 C C . LYS A 1 91 ? -7.930 -7.462 -2.434 1.00 94.06 91 LYS A C 1
ATOM 720 O O . LYS A 1 91 ? -8.260 -6.830 -3.429 1.00 94.06 91 LYS A O 1
ATOM 725 N N . LEU A 1 92 ? -6.699 -7.923 -2.232 1.00 93.88 92 LEU A N 1
ATOM 726 C CA . LEU A 1 92 ? -5.633 -7.792 -3.220 1.00 93.88 92 LEU A CA 1
ATOM 727 C C . LEU A 1 92 ? -5.775 -8.884 -4.289 1.00 93.88 92 LEU A C 1
ATOM 729 O O . LEU A 1 92 ? -5.831 -10.072 -3.958 1.00 93.88 92 LEU A O 1
ATOM 733 N N . HIS A 1 93 ? -5.825 -8.469 -5.551 1.00 90.94 93 HIS A N 1
ATOM 734 C CA . HIS A 1 93 ? -5.785 -9.330 -6.730 1.00 90.94 93 HIS A CA 1
ATOM 735 C C . HIS A 1 93 ? -4.482 -9.064 -7.486 1.00 90.94 93 HIS A C 1
ATOM 737 O O . HIS A 1 93 ? -4.070 -7.914 -7.589 1.00 90.94 93 HIS A O 1
ATOM 743 N N . ILE A 1 94 ? -3.834 -10.122 -7.977 1.00 89.25 94 ILE A N 1
ATOM 744 C CA . ILE A 1 94 ? -2.568 -10.039 -8.714 1.00 89.25 94 ILE A CA 1
ATOM 745 C C . ILE A 1 94 ? -2.761 -10.702 -10.072 1.00 89.25 94 ILE A C 1
ATOM 747 O O . ILE A 1 94 ? -3.280 -11.820 -10.142 1.00 89.25 94 ILE A O 1
ATOM 751 N N . SER A 1 95 ? -2.331 -10.013 -11.122 1.00 87.56 95 SER A N 1
ATOM 752 C CA . SER A 1 95 ? -2.191 -10.526 -12.483 1.00 87.56 95 SER A CA 1
ATOM 753 C C . SER A 1 95 ? -0.712 -10.632 -12.852 1.00 87.56 95 SER A C 1
ATOM 755 O O . SER A 1 95 ? 0.136 -9.971 -12.260 1.00 87.56 95 SER A O 1
ATOM 757 N N . VAL A 1 96 ? -0.411 -11.496 -13.818 1.00 85.94 96 VAL A N 1
ATOM 758 C CA . VAL A 1 96 ? 0.920 -11.641 -14.414 1.00 85.94 96 VAL A CA 1
ATOM 759 C C . VAL A 1 96 ? 0.764 -11.369 -15.902 1.00 85.94 96 VAL A C 1
ATOM 761 O O . VAL A 1 96 ? -0.153 -11.911 -16.522 1.00 85.94 96 VAL A O 1
ATOM 764 N N . GLU A 1 97 ? 1.636 -10.531 -16.448 1.00 83.81 97 GLU A N 1
ATOM 765 C CA . GLU A 1 97 ? 1.632 -10.130 -17.855 1.00 83.81 97 GLU A CA 1
ATOM 766 C C . GLU A 1 97 ? 2.885 -10.661 -18.563 1.00 83.81 97 GLU A C 1
ATOM 768 O O . GLU A 1 97 ? 3.917 -10.893 -17.929 1.00 83.81 97 GLU A O 1
ATOM 773 N N . ASP A 1 98 ? 2.783 -10.901 -19.873 1.00 84.12 98 ASP A N 1
ATOM 774 C CA . ASP A 1 98 ? 3.932 -11.296 -20.690 1.00 84.12 98 ASP A CA 1
ATOM 775 C C . ASP A 1 98 ? 4.752 -10.052 -21.054 1.00 84.12 98 ASP A C 1
ATOM 777 O O . ASP A 1 98 ? 4.341 -9.220 -21.864 1.00 84.12 98 ASP A O 1
ATOM 781 N N . VAL A 1 99 ? 5.934 -9.935 -20.454 1.00 74.19 99 VAL A N 1
ATOM 782 C CA . VAL A 1 99 ? 6.863 -8.819 -20.683 1.00 74.19 99 VAL A CA 1
ATOM 783 C C . VAL A 1 99 ? 7.657 -8.951 -21.992 1.00 74.19 99 VAL A C 1
ATOM 785 O O . VAL A 1 99 ? 8.353 -8.022 -22.397 1.00 74.19 99 VAL A O 1
ATOM 788 N N . HIS A 1 100 ? 7.546 -10.079 -22.704 1.00 66.25 100 HIS A N 1
ATOM 789 C CA . HIS A 1 100 ? 8.253 -10.338 -23.960 1.00 66.25 100 HIS A CA 1
ATOM 790 C C . HIS A 1 100 ? 7.413 -10.039 -25.215 1.00 66.25 100 HIS A C 1
ATOM 792 O O . HIS A 1 100 ? 7.982 -9.882 -26.301 1.00 66.25 100 HIS A O 1
ATOM 798 N N . GLU A 1 101 ? 6.089 -9.874 -25.103 1.00 50.12 101 GLU A N 1
ATOM 799 C CA . GLU A 1 101 ? 5.237 -9.512 -26.250 1.00 50.12 101 GLU A CA 1
ATOM 800 C C . GLU A 1 101 ? 5.433 -8.055 -26.714 1.00 50.12 101 GLU A C 1
ATOM 802 O O . GLU A 1 101 ? 5.288 -7.766 -27.909 1.00 50.12 101 GLU A O 1
ATOM 807 N N . ALA A 1 102 ? 5.862 -7.146 -25.829 1.00 49.31 102 ALA A N 1
ATOM 808 C CA . ALA A 1 102 ? 6.033 -5.722 -26.144 1.00 49.31 102 ALA A CA 1
ATOM 809 C C . ALA A 1 102 ? 7.124 -5.437 -27.200 1.00 49.31 102 ALA A C 1
ATOM 811 O O . ALA A 1 102 ? 7.054 -4.427 -27.902 1.00 49.31 102 ALA A O 1
ATOM 812 N N . SER A 1 103 ? 8.090 -6.344 -27.394 1.00 48.88 103 SER A N 1
ATOM 813 C CA . SER A 1 103 ? 9.108 -6.216 -28.453 1.00 48.88 103 SER A CA 1
ATOM 814 C C . SER A 1 103 ? 8.627 -6.726 -29.825 1.00 48.88 103 SER A C 1
ATOM 816 O O . SER A 1 103 ? 9.229 -6.434 -30.858 1.00 48.88 103 SER A O 1
ATOM 818 N N . SER A 1 104 ? 7.504 -7.452 -29.873 1.00 42.12 104 SER A N 1
ATOM 819 C CA . SER A 1 104 ? 6.989 -8.087 -31.097 1.00 42.12 104 SER A CA 1
ATOM 820 C C . SER A 1 104 ? 5.824 -7.338 -31.762 1.00 42.12 104 SER A C 1
ATOM 822 O O . SER A 1 104 ? 5.44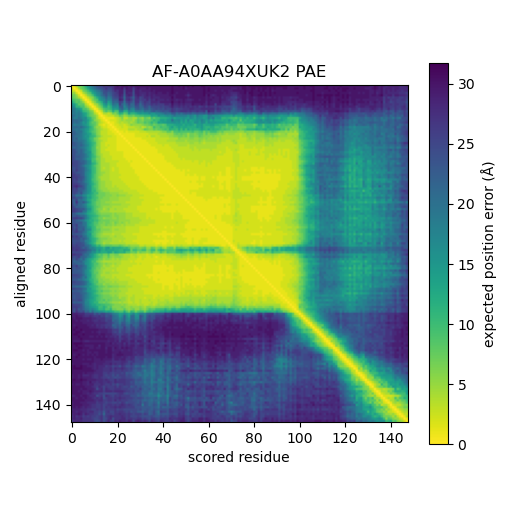8 -7.652 -32.893 1.00 42.12 104 SER A O 1
ATOM 824 N N . ALA A 1 105 ? 5.305 -6.274 -31.136 1.00 44.72 105 ALA A N 1
ATOM 825 C CA . ALA A 1 105 ? 4.134 -5.520 -31.598 1.00 44.72 105 ALA A CA 1
ATOM 826 C C . ALA A 1 105 ? 4.370 -4.597 -32.820 1.00 44.72 105 ALA A C 1
ATOM 828 O O . ALA A 1 105 ? 3.545 -3.730 -33.119 1.00 44.72 105 ALA A O 1
ATOM 829 N N . HIS A 1 106 ? 5.440 -4.822 -33.594 1.00 44.06 106 HIS A N 1
ATOM 830 C CA . HIS A 1 106 ? 5.457 -4.445 -35.013 1.00 44.06 106 HIS A CA 1
ATOM 831 C C . HIS A 1 106 ? 4.799 -5.506 -35.920 1.00 44.06 106 HIS A C 1
ATOM 833 O O . HIS A 1 106 ? 4.614 -5.257 -37.110 1.00 44.06 106 HIS A O 1
ATOM 839 N N . TYR A 1 107 ? 4.370 -6.659 -35.391 1.00 42.50 107 TYR A N 1
ATOM 840 C CA . TYR A 1 107 ? 3.538 -7.610 -36.125 1.00 42.50 107 TYR A CA 1
ATOM 841 C C . TYR A 1 107 ? 2.128 -7.719 -35.530 1.00 42.50 107 TYR A C 1
ATOM 843 O O . TYR A 1 107 ? 1.873 -8.388 -34.541 1.00 42.50 107 TYR A O 1
ATOM 851 N N . SER A 1 108 ? 1.193 -7.112 -36.258 1.00 38.72 108 SER A N 1
ATOM 852 C CA . SER A 1 108 ? -0.219 -7.484 -36.335 1.00 38.72 108 SER A CA 1
ATOM 853 C C . SER A 1 108 ? -1.125 -7.187 -35.131 1.00 38.72 108 SER A C 1
ATOM 855 O O . SER A 1 108 ? -1.412 -8.024 -34.279 1.00 38.72 108 SER A O 1
ATOM 857 N N . ARG A 1 109 ? -1.793 -6.028 -35.221 1.00 43.62 109 ARG A N 1
ATOM 858 C CA . ARG A 1 109 ? -3.225 -5.906 -34.891 1.00 43.62 109 ARG A CA 1
ATOM 859 C C . ARG A 1 109 ? -3.995 -7.074 -35.518 1.00 43.62 109 ARG A C 1
ATOM 861 O O . ARG A 1 109 ? -4.397 -6.956 -36.671 1.00 43.62 109 ARG A O 1
ATOM 868 N N . SER A 1 110 ? -4.209 -8.170 -34.791 1.00 43.34 110 SER A N 1
ATOM 869 C CA . SER A 1 110 ? -5.365 -9.077 -34.920 1.00 43.34 110 SER A CA 1
ATOM 870 C C . SER A 1 110 ? -5.169 -10.370 -34.120 1.00 43.34 110 SER A C 1
ATOM 872 O O . SER A 1 110 ? -4.643 -11.349 -34.628 1.00 43.34 110 SER A O 1
ATOM 874 N N . SER A 1 111 ? -5.716 -10.440 -32.907 1.00 34.56 111 SER A N 1
ATOM 875 C CA . SER A 1 111 ? -6.703 -11.487 -32.613 1.00 34.56 111 SER A CA 1
ATOM 876 C C . SER A 1 111 ? -7.470 -11.184 -31.328 1.00 34.56 111 SER A C 1
ATOM 878 O O . SER A 1 111 ? -6.934 -11.017 -30.242 1.00 34.56 111 SER A O 1
ATOM 880 N N . VAL A 1 112 ? -8.779 -11.079 -31.509 1.00 33.59 112 VAL A N 1
ATOM 881 C CA . VAL A 1 112 ? -9.800 -10.997 -30.473 1.00 33.59 112 VAL A CA 1
ATOM 882 C C . VAL A 1 112 ? -9.949 -12.366 -29.808 1.00 33.59 112 VAL A C 1
ATOM 884 O O . VAL A 1 112 ? -10.055 -13.369 -30.517 1.00 33.59 112 VAL A O 1
ATOM 887 N N . LYS A 1 113 ? -10.117 -12.401 -28.480 1.00 29.89 113 LYS A N 1
ATOM 888 C CA . LYS A 1 113 ? -10.978 -13.396 -27.824 1.00 29.89 113 LYS A CA 1
ATOM 889 C C . LYS A 1 113 ? -11.913 -12.730 -26.819 1.00 29.89 113 LYS A C 1
ATOM 891 O O . LYS A 1 113 ? -11.497 -12.063 -25.883 1.00 29.89 113 LYS A O 1
ATOM 896 N N . ILE A 1 114 ? -13.199 -12.928 -27.086 1.00 36.06 114 ILE A N 1
ATOM 897 C CA . ILE A 1 114 ? -14.348 -12.582 -26.256 1.00 36.06 114 ILE A CA 1
ATOM 898 C C . ILE A 1 114 ? -14.526 -13.695 -25.222 1.00 36.06 114 ILE A C 1
ATOM 900 O O . ILE A 1 114 ? -14.606 -14.860 -25.609 1.00 36.06 114 ILE A O 1
ATOM 904 N N . THR A 1 115 ? -14.721 -13.334 -23.955 1.00 28.66 115 THR A N 1
ATOM 905 C CA . THR A 1 115 ? -15.549 -14.132 -23.040 1.00 28.66 115 THR A CA 1
ATOM 906 C C . THR A 1 115 ? -16.363 -13.211 -22.143 1.00 28.66 115 THR A C 1
ATOM 908 O O . THR A 1 115 ? -15.845 -12.441 -21.345 1.00 28.66 115 THR A O 1
ATOM 911 N N . GLN A 1 116 ? -17.672 -13.293 -22.342 1.00 36.53 116 GLN A N 1
ATOM 912 C CA . GLN A 1 116 ? -18.742 -12.681 -21.574 1.00 36.53 116 GLN A CA 1
ATOM 913 C C . GLN A 1 116 ? -18.841 -13.365 -20.204 1.00 36.53 116 GLN A C 1
ATOM 915 O O . GLN A 1 116 ? -19.050 -14.574 -20.172 1.00 36.53 116 GLN A O 1
ATOM 920 N N . THR A 1 117 ? -18.721 -12.624 -19.097 1.00 29.80 117 THR A N 1
ATOM 921 C CA . THR A 1 117 ? -19.576 -12.727 -17.892 1.00 29.80 117 THR A CA 1
ATOM 922 C C . THR A 1 117 ? -19.150 -11.670 -16.871 1.00 29.80 117 THR A C 1
ATOM 924 O O . THR A 1 117 ? -17.980 -11.510 -16.556 1.00 29.80 117 THR A O 1
ATOM 927 N N . SER A 1 118 ? -20.154 -10.941 -16.393 1.00 35.38 118 SER A N 1
ATOM 928 C CA . SER A 1 118 ? -20.143 -9.860 -15.410 1.00 35.38 118 SER A CA 1
ATOM 929 C C . SER A 1 118 ? -19.096 -9.953 -14.290 1.00 35.38 118 SER A C 1
ATOM 931 O O . SER A 1 118 ? -19.257 -10.730 -13.353 1.00 35.38 118 SER A O 1
ATOM 933 N N . MET A 1 119 ? -18.135 -9.037 -14.303 1.00 24.69 119 MET A N 1
ATOM 934 C CA . MET A 1 119 ? -17.742 -8.239 -13.144 1.00 24.69 119 MET A CA 1
ATOM 935 C C . MET A 1 119 ? -17.252 -6.906 -13.704 1.00 24.69 119 MET A C 1
ATOM 937 O O . MET A 1 119 ? -16.514 -6.872 -14.682 1.00 24.69 119 MET A O 1
ATOM 941 N N . VAL A 1 120 ? -17.748 -5.799 -13.162 1.00 25.94 120 VAL A N 1
ATOM 942 C CA . VAL A 1 120 ? -17.169 -4.490 -13.455 1.00 25.94 120 VAL A CA 1
ATOM 943 C C . VAL A 1 120 ? -15.794 -4.475 -12.801 1.00 25.94 120 VAL A C 1
ATOM 945 O O . VAL A 1 120 ? -15.685 -4.264 -11.596 1.00 25.94 120 VAL A O 1
ATOM 948 N N . ASP A 1 121 ? -14.755 -4.761 -13.581 1.00 27.66 121 ASP A N 1
ATOM 949 C CA . ASP A 1 121 ? -13.394 -4.431 -13.188 1.00 27.66 121 ASP A CA 1
ATOM 950 C C . ASP A 1 121 ? -13.351 -2.913 -13.059 1.00 27.66 121 ASP A C 1
ATOM 952 O O . ASP A 1 121 ? -13.336 -2.176 -14.048 1.00 27.66 121 ASP A O 1
ATOM 956 N N . VAL A 1 122 ? -13.397 -2.424 -11.822 1.00 33.34 122 VAL A N 1
ATOM 957 C CA . VAL A 1 122 ? -13.009 -1.047 -11.548 1.00 33.34 122 VAL A CA 1
ATOM 958 C C . VAL A 1 122 ? -11.490 -1.020 -11.658 1.00 33.34 122 VAL A C 1
ATOM 960 O O . VAL A 1 122 ? -10.768 -1.075 -10.666 1.00 33.34 122 VAL A O 1
ATOM 963 N N . VAL A 1 123 ? -11.012 -0.996 -12.903 1.00 33.62 123 VAL A N 1
ATOM 964 C CA . VAL A 1 123 ? -9.666 -0.552 -13.238 1.00 33.62 123 VAL A CA 1
ATOM 965 C C . VAL A 1 123 ? -9.652 0.927 -12.881 1.00 33.62 123 VAL A C 1
ATOM 967 O O . VAL A 1 123 ? -10.121 1.765 -13.649 1.00 33.62 123 VAL A O 1
ATOM 970 N N . PHE A 1 124 ? -9.207 1.252 -11.669 1.00 33.00 124 PHE A N 1
ATOM 971 C CA . PHE A 1 124 ? -8.897 2.633 -11.338 1.00 33.00 124 PHE A CA 1
ATOM 972 C C . PHE A 1 124 ? -7.734 3.031 -12.239 1.00 33.00 124 PHE A C 1
ATOM 974 O O . PHE A 1 124 ? -6.613 2.552 -12.074 1.00 33.00 124 PHE A O 1
ATOM 981 N N . SER A 1 125 ? -8.025 3.837 -13.257 1.00 35.91 125 SER A N 1
ATOM 982 C CA . SER A 1 125 ? -6.990 4.339 -14.141 1.00 35.91 125 SER A CA 1
ATOM 983 C C . SER A 1 125 ? -6.032 5.210 -13.326 1.00 35.91 125 SER A C 1
ATOM 985 O O . SER A 1 125 ? -6.444 5.897 -12.386 1.00 35.91 125 SER A O 1
ATOM 987 N N . LYS A 1 126 ? -4.754 5.221 -13.718 1.00 38.00 126 LYS A N 1
ATOM 988 C CA . LYS A 1 126 ? -3.692 6.076 -13.156 1.00 38.00 126 LYS A CA 1
ATOM 989 C C . LYS A 1 126 ? -4.091 7.566 -13.077 1.00 38.00 126 LYS A C 1
ATOM 991 O O . LYS A 1 126 ? -3.489 8.316 -12.322 1.00 38.00 126 LYS A O 1
ATOM 996 N N . ALA A 1 127 ? -5.127 8.004 -13.800 1.00 38.06 127 ALA A N 1
ATOM 997 C CA . ALA A 1 127 ? -5.656 9.365 -13.731 1.00 38.06 127 ALA A CA 1
ATOM 998 C C . ALA A 1 127 ? -6.601 9.622 -12.535 1.00 38.06 127 ALA A C 1
ATOM 1000 O O . ALA A 1 127 ? -6.629 10.738 -12.021 1.00 38.06 127 ALA A O 1
ATOM 1001 N N . ASP A 1 128 ? -7.343 8.617 -12.056 1.00 34.78 128 ASP A N 1
ATOM 1002 C CA . ASP A 1 128 ? -8.445 8.827 -11.100 1.00 34.78 128 ASP A CA 1
ATOM 1003 C C . ASP A 1 128 ? -7.989 8.866 -9.632 1.00 34.78 128 ASP A C 1
ATOM 1005 O O . ASP A 1 128 ? -8.628 9.502 -8.796 1.00 34.78 128 ASP A O 1
ATOM 1009 N N . VAL A 1 129 ? -6.874 8.206 -9.301 1.00 42.12 129 VAL A N 1
ATOM 1010 C CA . VAL A 1 129 ? -6.338 8.148 -7.923 1.00 42.12 129 VAL A CA 1
ATOM 1011 C C . VAL A 1 129 ? -5.349 9.289 -7.644 1.00 42.12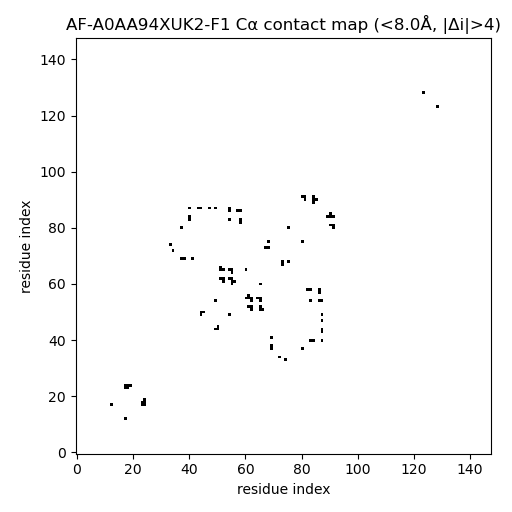 129 VAL A C 1
ATOM 1013 O O . VAL A 1 129 ? -5.246 9.766 -6.512 1.00 42.12 129 VAL A O 1
ATOM 1016 N N . PHE A 1 130 ? -4.653 9.774 -8.674 1.00 40.88 130 PHE A N 1
ATOM 1017 C CA . PHE A 1 130 ? -3.562 10.740 -8.523 1.00 40.88 130 PHE A CA 1
ATOM 1018 C C . PHE A 1 130 ? -4.000 12.213 -8.602 1.00 40.88 130 PHE A C 1
ATOM 1020 O O . PHE A 1 130 ? -3.271 13.077 -8.115 1.00 40.88 130 PHE A O 1
ATOM 1027 N N . ALA A 1 131 ? -5.191 12.528 -9.126 1.00 40.38 131 ALA A N 1
ATOM 1028 C CA . ALA A 1 131 ? -5.609 13.920 -9.339 1.00 40.38 131 ALA A CA 1
ATOM 1029 C C . ALA A 1 131 ? -5.771 14.745 -8.042 1.00 40.38 131 ALA A C 1
ATOM 1031 O O . ALA A 1 131 ? -5.483 15.940 -8.046 1.00 40.38 131 ALA A O 1
ATOM 1032 N N . GLU A 1 132 ? -6.170 14.134 -6.920 1.00 35.12 132 GLU A N 1
ATOM 1033 C CA . GLU A 1 132 ? -6.332 14.864 -5.646 1.00 35.12 132 GLU A CA 1
ATOM 1034 C C . GLU A 1 132 ? -5.088 14.822 -4.739 1.00 35.12 132 GLU A C 1
ATOM 1036 O O . GLU A 1 132 ? -4.892 15.732 -3.934 1.00 35.12 132 GLU A O 1
ATOM 1041 N N . ASN A 1 133 ? -4.212 13.818 -4.878 1.00 41.56 133 ASN A N 1
ATOM 1042 C CA . ASN A 1 133 ? -3.074 13.624 -3.965 1.00 41.56 133 ASN A CA 1
ATOM 1043 C C . ASN A 1 133 ? -1.716 14.091 -4.525 1.00 41.56 133 ASN A C 1
ATOM 1045 O O . ASN A 1 133 ? -0.809 14.367 -3.737 1.00 41.56 133 ASN A O 1
ATOM 1049 N N . TYR A 1 134 ? -1.561 14.243 -5.846 1.00 42.09 134 TYR A N 1
ATOM 1050 C CA . TYR A 1 134 ? -0.277 14.623 -6.457 1.00 42.09 134 TYR A CA 1
ATOM 1051 C C . TYR A 1 134 ? 0.095 16.098 -6.210 1.00 42.09 134 TYR A C 1
ATOM 1053 O O . TYR A 1 134 ? 1.245 16.414 -5.907 1.00 42.09 134 TYR A O 1
ATOM 1061 N N . VAL A 1 135 ? -0.897 16.998 -6.196 1.00 45.09 135 VAL A N 1
ATOM 1062 C CA . VAL A 1 135 ? -0.693 18.446 -5.961 1.00 45.09 135 VAL A CA 1
ATOM 1063 C C . VAL A 1 135 ? -0.129 18.730 -4.554 1.00 45.09 135 VAL A C 1
ATOM 1065 O O . VAL A 1 135 ? 0.630 19.680 -4.342 1.00 45.09 135 VAL A O 1
ATOM 1068 N N . ALA A 1 136 ? -0.440 17.872 -3.576 1.00 44.03 136 ALA A N 1
ATOM 1069 C CA . ALA A 1 136 ? 0.061 17.993 -2.207 1.00 44.03 136 ALA A CA 1
ATOM 1070 C C . ALA A 1 136 ? 1.475 17.406 -2.013 1.00 44.03 136 ALA A C 1
ATOM 1072 O O . ALA A 1 136 ? 2.186 17.832 -1.097 1.00 44.03 136 ALA A O 1
ATOM 1073 N N . TYR A 1 137 ? 1.891 16.454 -2.855 1.00 43.91 137 TYR A N 1
ATOM 1074 C CA . TYR A 1 137 ? 3.196 15.793 -2.759 1.00 43.91 137 TYR A CA 1
ATOM 1075 C C . TYR A 1 137 ? 4.322 16.642 -3.376 1.00 43.91 137 TYR A C 1
ATOM 1077 O O . TYR A 1 137 ? 5.354 16.841 -2.733 1.00 43.91 137 TYR A O 1
ATOM 1085 N N . GLU A 1 138 ? 4.104 17.256 -4.547 1.00 43.56 138 GLU A N 1
ATOM 1086 C CA . GLU A 1 138 ? 5.095 18.162 -5.163 1.00 43.56 138 GLU A CA 1
ATOM 1087 C C . GLU A 1 138 ? 5.385 19.404 -4.304 1.00 43.56 138 GLU A C 1
ATOM 1089 O O . GLU A 1 138 ? 6.529 19.859 -4.224 1.00 43.56 138 GLU A O 1
ATOM 1094 N N . SER A 1 139 ? 4.381 19.898 -3.573 1.00 42.16 139 SER A N 1
ATOM 1095 C CA . SER A 1 139 ? 4.534 21.055 -2.681 1.00 42.16 139 SER A CA 1
ATOM 1096 C C . SER A 1 139 ? 5.560 20.791 -1.565 1.00 42.16 139 SER A C 1
ATOM 1098 O O . SER A 1 139 ? 6.430 21.624 -1.317 1.00 42.16 139 SER A O 1
ATOM 1100 N N . ARG A 1 140 ? 5.539 19.594 -0.954 1.00 45.66 140 ARG A N 1
ATOM 1101 C CA . ARG A 1 140 ? 6.466 19.210 0.132 1.00 45.66 140 ARG A CA 1
ATOM 1102 C C . ARG A 1 140 ? 7.856 18.817 -0.365 1.00 45.66 140 ARG A C 1
ATOM 1104 O O . ARG A 1 140 ? 8.834 19.004 0.354 1.00 45.66 140 ARG A O 1
ATOM 1111 N N . ARG A 1 141 ? 7.958 18.310 -1.597 1.00 40.78 141 ARG A N 1
ATOM 1112 C CA . ARG A 1 141 ? 9.245 18.021 -2.249 1.00 40.78 141 ARG A CA 1
ATOM 1113 C C . ARG A 1 141 ? 10.011 19.311 -2.577 1.00 40.78 141 ARG A C 1
ATOM 1115 O O . ARG A 1 141 ? 11.234 19.337 -2.473 1.00 40.78 141 ARG A O 1
ATOM 1122 N N . SER A 1 142 ? 9.296 20.399 -2.887 1.00 38.25 142 SER A N 1
ATOM 1123 C CA . SER A 1 142 ? 9.905 21.711 -3.157 1.00 38.25 142 SER A CA 1
ATOM 1124 C C . SER A 1 142 ? 10.458 22.418 -1.908 1.00 38.25 142 SER A C 1
ATOM 1126 O O . SER A 1 142 ? 11.443 23.151 -2.012 1.00 38.25 142 SER A O 1
ATOM 1128 N N . ASP A 1 143 ? 9.885 22.153 -0.729 1.00 37.88 143 ASP A N 1
ATOM 1129 C CA . ASP A 1 143 ? 10.350 22.722 0.544 1.00 37.88 143 ASP A CA 1
ATOM 1130 C C . ASP A 1 143 ? 11.600 22.002 1.077 1.00 37.88 143 ASP A C 1
ATOM 1132 O O . ASP A 1 143 ? 12.494 22.640 1.631 1.00 37.88 143 ASP A O 1
ATOM 1136 N N . PHE A 1 144 ? 11.729 20.693 0.827 1.00 42.06 144 PHE A N 1
ATOM 1137 C CA . PHE A 1 144 ? 12.942 19.933 1.162 1.00 42.06 144 PHE A CA 1
ATOM 1138 C C . PHE A 1 144 ? 14.146 20.296 0.278 1.00 42.06 144 PHE A C 1
ATOM 1140 O O . PHE A 1 144 ? 15.280 20.248 0.747 1.00 42.06 144 PHE A O 1
ATOM 1147 N N . ALA A 1 145 ? 13.918 20.725 -0.967 1.00 41.88 145 ALA A N 1
ATOM 1148 C CA . ALA A 1 145 ? 14.980 21.169 -1.875 1.00 41.88 145 ALA A CA 1
ATOM 1149 C C . ALA A 1 145 ? 15.481 22.606 -1.603 1.00 41.88 145 ALA A C 1
ATOM 1151 O O . ALA A 1 145 ? 16.469 23.026 -2.198 1.00 41.88 145 ALA A O 1
ATOM 1152 N N . LYS A 1 146 ? 14.817 23.370 -0.722 1.00 40.56 146 LYS A N 1
ATOM 1153 C CA . LYS A 1 146 ? 15.207 24.746 -0.343 1.00 40.56 146 LYS A CA 1
ATOM 1154 C C . LYS A 1 146 ? 15.803 24.861 1.065 1.00 40.56 146 LYS A C 1
ATOM 1156 O O . LYS A 1 146 ? 16.117 25.968 1.496 1.00 40.56 146 LYS A O 1
ATOM 1161 N N . ALA A 1 147 ? 15.949 23.743 1.777 1.00 44.38 147 ALA A N 1
ATOM 1162 C CA . ALA A 1 147 ? 16.466 23.692 3.146 1.00 44.38 147 ALA A CA 1
ATOM 1163 C C . ALA A 1 147 ? 17.896 23.113 3.263 1.00 44.38 147 ALA A C 1
ATOM 1165 O O . ALA A 1 147 ? 18.337 22.824 4.376 1.00 44.38 147 ALA A O 1
ATOM 1166 N N . ALA A 1 148 ? 18.614 22.962 2.144 1.00 38.38 148 ALA A N 1
ATOM 1167 C CA . ALA A 1 148 ? 20.026 22.565 2.068 1.00 38.38 148 ALA A CA 1
ATOM 1168 C C . ALA A 1 148 ? 20.827 23.622 1.296 1.00 38.38 148 ALA A C 1
ATOM 1170 O O . ALA A 1 148 ? 22.000 23.849 1.669 1.00 38.38 148 ALA A O 1
#

Foldseek 3Di:
DDDPPPPPPPPPDDVVVQCVPVVSVVVVVVLVVVLVLLVVLVVLCVVLVHDLCLLCVQLVHDSVVSVCSNPPSDDDDPVVSQSSQVSSVHGDDDDDDDPPCVVVVVDDDDDDDDDDDDDPPPPVPPVNSCPPPVVVVVVVVVVVVVPD

Secondary structure (DSSP, 8-state):
--------------HHHHHTSHHHHHHHHHHHHHHHHHHHHHHHHHHTT--HHHHHHHHTS-HHHHHHHHHS-----HHHHHHHHHHTT---------TTGGGTTTS-S----------------HHHHHTTTHHHHHHHHHHHTT--

Nearest PDB structures (foldseek):
  4z5h-assembly1_A-2  TM=8.432E-01  e=8.110E-03  Escherichia coli K-12
  6jq1-assembly1_A  TM=7.744E-01  e=3.902E-03  Deinococcus geothermalis DSM 11300
  5k98-assembly1_P  TM=8.383E-01  e=9.601E-03  Escherichia coli MP020980.2
  2wiu-assembly1_B  TM=8.169E-01  e=1.424E-02  Escherichia coli
  6u0i-assembly1_B  TM=8.902E-01  e=8.621E-02  Escherichia coli str. K-12 substr. DH10B

Mean predicted aligne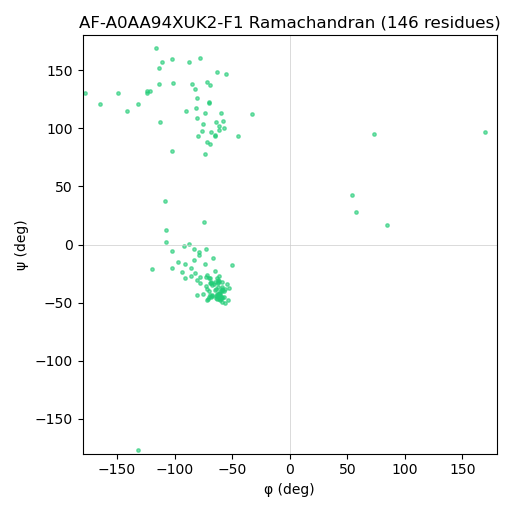d error: 15.28 Å

InterPro domains:
  IPR001387 Cro/C1-type, helix-turn-helix domain [PF01381] (42-89)
  IPR001387 Cro/C1-type, helix-turn-helix domain [PS50943] (41-99)
  IPR001387 Cro/C1-type, helix-turn-helix domain [SM00530] (40-99)
  IPR001387 Cro/C1-type, helix-turn-helix domain [cd00093] (41-99)
  IPR010982 Lambda repressor-like, DNA-binding domain superfamily [G3DSA:1.10.260.40] (20-99)
  IPR010982 Lambda repressor-like, DNA-binding domain superfamily [SSF47413] (29-101)

Organism: NCBI:txid1933880

Solvent-accessible surface area (backbone atoms only — not comparable to full-atom values): 9583 Å² total; per-residue (Å²): 138,82,82,79,77,78,79,75,76,84,79,79,77,56,66,70,67,49,50,68,38,65,73,50,36,51,53,47,51,58,46,53,56,51,50,53,51,51,52,49,50,53,48,45,26,54,74,68,69,51,51,56,57,55,41,10,62,66,62,74,52,49,43,64,61,41,47,46,67,74,71,43,99,70,88,74,54,69,71,52,57,42,44,53,29,42,54,53,76,44,80,76,82,86,87,86,79,75,83,70,55,75,81,52,72,87,62,70,100,78,83,88,82,89,80,93,75,95,69,87,77,80,72,76,50,83,68,75,72,42,70,80,54,47,72,63,49,56,57,56,56,55,54,63,72,71,74,119

pLDDT: mean 70.68, std 25.7, range [24.69, 98.5]

Sequence (148 aa):
MSNKAQKQLDTSIDFNDLLSDPRIAEAVEDAELREDLIDTLIALRKKAKLRQTDIAEHMECTQSTVSDFENESTDPYLSTLQRYARATGHKLHISVEDVHEASSAHYSRSSVKITQTSMVDVVFSKADVFAENYVAYESRRSDFAKAA

Radius of gyration: 22.19 Å; Cα contacts (8 Å, |Δi|>4): 57; chains: 1; bounding box: 79×39×53 Å